Protein AF-A0A5C8WN94-F1 (afdb_monomer_lite)

Structure (mmCIF, N/CA/C/O backbone):
data_AF-A0A5C8WN94-F1
#
_entry.id   AF-A0A5C8WN94-F1
#
loop_
_atom_site.group_PDB
_atom_site.id
_atom_site.type_symbol
_atom_site.label_atom_id
_atom_site.label_alt_id
_atom_site.label_comp_id
_atom_site.label_asym_id
_atom_site.label_entity_id
_atom_site.label_seq_id
_atom_site.pdbx_PDB_ins_code
_atom_site.Cartn_x
_atom_site.Cartn_y
_atom_site.Cartn_z
_atom_site.occupancy
_atom_site.B_iso_or_equiv
_atom_site.auth_seq_id
_atom_site.auth_comp_id
_atom_site.auth_asym_id
_atom_site.auth_atom_id
_atom_site.pdbx_PDB_model_num
ATOM 1 N N . MET A 1 1 ? 22.933 46.173 3.965 1.00 43.16 1 MET A N 1
ATOM 2 C CA . MET A 1 1 ? 22.631 44.735 4.126 1.00 43.16 1 MET A CA 1
ATOM 3 C C . MET A 1 1 ? 22.508 44.136 2.726 1.00 43.16 1 MET A C 1
ATOM 5 O O . MET A 1 1 ? 21.417 44.078 2.178 1.00 43.16 1 MET A O 1
ATOM 9 N N . THR A 1 2 ? 23.636 43.843 2.081 1.00 45.03 2 THR A N 1
ATOM 10 C CA . THR A 1 2 ? 23.713 43.349 0.696 1.00 45.03 2 THR A CA 1
ATOM 11 C C . THR A 1 2 ? 23.508 41.835 0.674 1.00 45.03 2 THR A C 1
ATOM 13 O O . THR A 1 2 ? 24.357 41.084 1.142 1.00 45.03 2 THR A O 1
ATOM 16 N N . SER A 1 3 ? 22.371 41.377 0.149 1.00 53.19 3 SER A N 1
ATOM 17 C CA . SER A 1 3 ? 22.145 39.960 -0.151 1.00 53.19 3 SER A CA 1
ATOM 18 C C . SER A 1 3 ? 22.774 39.621 -1.502 1.00 53.19 3 SER A C 1
ATOM 20 O O . SER A 1 3 ? 22.189 39.889 -2.551 1.00 53.19 3 SER A O 1
ATOM 22 N N . GLU A 1 4 ? 23.973 39.042 -1.470 1.00 56.38 4 GLU A N 1
ATOM 23 C CA . GLU A 1 4 ? 24.626 38.441 -2.635 1.00 56.38 4 GLU A CA 1
ATOM 24 C C . GLU A 1 4 ? 23.786 37.263 -3.154 1.00 56.38 4 GLU A C 1
ATOM 26 O O . GLU A 1 4 ? 23.609 36.247 -2.478 1.00 56.38 4 GLU A O 1
ATOM 31 N N . ARG A 1 5 ? 23.228 37.399 -4.363 1.00 62.06 5 ARG A N 1
ATOM 32 C CA . ARG A 1 5 ? 22.588 36.288 -5.078 1.00 62.06 5 ARG A CA 1
ATOM 33 C C . ARG A 1 5 ? 23.687 35.404 -5.656 1.00 62.06 5 ARG A C 1
ATOM 35 O O . ARG A 1 5 ? 24.459 35.864 -6.491 1.00 62.06 5 ARG A O 1
ATOM 42 N N . GLN A 1 6 ? 23.749 34.145 -5.227 1.00 65.69 6 GLN A N 1
ATOM 43 C CA . GLN A 1 6 ? 24.734 33.199 -5.751 1.00 65.69 6 GLN A CA 1
ATOM 44 C C . GLN A 1 6 ? 24.573 33.008 -7.270 1.00 65.69 6 GLN A C 1
ATOM 46 O O . GLN A 1 6 ? 23.440 32.848 -7.739 1.00 65.69 6 GLN A O 1
ATOM 51 N N . PRO A 1 7 ? 25.671 33.009 -8.050 1.00 64.56 7 PRO A N 1
ATOM 52 C CA . PRO A 1 7 ? 25.594 32.814 -9.490 1.00 64.56 7 PRO A CA 1
ATOM 53 C C . PRO A 1 7 ? 25.216 31.365 -9.821 1.00 64.56 7 PRO A C 1
ATOM 55 O O . PRO A 1 7 ? 25.710 30.411 -9.217 1.00 64.56 7 PRO A O 1
ATOM 58 N N . LEU A 1 8 ? 24.332 31.203 -10.808 1.00 60.56 8 LEU A N 1
ATOM 59 C CA . LEU A 1 8 ? 23.951 29.905 -11.356 1.00 60.56 8 LEU A CA 1
ATOM 60 C C . LEU A 1 8 ? 25.172 29.290 -12.048 1.00 60.56 8 LEU A C 1
ATOM 62 O O . LEU A 1 8 ? 25.555 29.711 -13.137 1.00 60.56 8 LEU A O 1
ATOM 66 N N . THR A 1 9 ? 25.804 28.311 -11.403 1.00 70.88 9 THR A N 1
ATOM 67 C CA . THR A 1 9 ? 26.926 27.582 -11.999 1.00 70.88 9 THR A CA 1
ATOM 68 C C . THR A 1 9 ? 26.445 26.745 -13.183 1.00 70.88 9 THR A C 1
ATOM 70 O O . THR A 1 9 ? 25.346 26.178 -13.172 1.00 70.88 9 THR A O 1
ATOM 73 N N . SER A 1 10 ? 27.260 26.718 -14.238 1.00 69.94 10 SER A N 1
ATOM 74 C CA . SER A 1 10 ? 26.904 26.121 -15.523 1.00 69.94 10 SER A CA 1
ATOM 75 C C . SER A 1 10 ? 26.695 24.603 -15.415 1.00 69.94 10 SER A C 1
ATOM 77 O O . SER A 1 10 ? 27.286 23.924 -14.573 1.00 69.94 10 SER A O 1
ATOM 79 N N . LEU A 1 11 ? 25.862 24.032 -16.291 1.00 65.44 11 LEU A N 1
ATOM 80 C CA . LEU A 1 11 ? 25.681 22.575 -16.376 1.00 65.44 11 LEU A CA 1
ATOM 81 C C . LEU A 1 11 ? 27.005 21.843 -16.650 1.00 65.44 11 LEU A C 1
ATOM 83 O O . LEU A 1 11 ? 27.206 20.739 -16.142 1.00 65.44 11 LEU A O 1
ATOM 87 N N . SER A 1 12 ? 27.917 22.481 -17.385 1.00 66.88 12 SER A N 1
ATOM 88 C CA . SER A 1 12 ? 29.252 21.968 -17.694 1.00 66.88 12 SER A CA 1
ATOM 89 C C . SER A 1 12 ? 30.096 21.731 -16.436 1.00 66.88 12 SER A C 1
ATOM 91 O O . SER A 1 12 ? 30.746 20.692 -16.336 1.00 66.88 12 SER A O 1
ATOM 93 N N . ASP A 1 13 ? 30.003 22.605 -15.426 1.00 65.94 13 ASP A N 1
ATOM 94 C CA . ASP A 1 13 ? 30.665 22.414 -14.123 1.00 65.94 13 ASP A CA 1
ATOM 95 C C . ASP A 1 13 ? 30.135 21.184 -13.373 1.00 65.94 13 ASP A C 1
ATOM 97 O O . ASP A 1 13 ? 30.893 20.418 -12.770 1.00 65.94 13 ASP A O 1
ATOM 101 N N . ARG A 1 14 ? 28.818 20.945 -13.430 1.00 64.62 14 ARG A N 1
ATOM 102 C CA . ARG A 1 14 ? 28.210 19.761 -12.796 1.00 64.62 14 ARG A CA 1
ATOM 103 C C . ARG A 1 14 ? 28.616 18.464 -13.486 1.00 64.62 14 ARG A C 1
ATOM 105 O O . ARG A 1 14 ? 28.769 17.444 -12.816 1.00 64.62 14 ARG A O 1
ATOM 112 N N . LEU A 1 15 ? 28.769 18.497 -14.807 1.00 66.81 15 LEU A N 1
ATOM 113 C CA . LEU A 1 15 ? 29.185 17.345 -15.604 1.00 66.81 15 LEU A CA 1
ATOM 114 C C . LEU A 1 15 ? 30.659 17.003 -15.361 1.00 66.81 15 LEU A C 1
ATOM 116 O O . LEU A 1 15 ? 30.967 15.830 -15.173 1.00 66.81 15 LEU A O 1
ATOM 120 N N . ALA A 1 16 ? 31.541 18.000 -15.244 1.00 64.38 16 ALA A N 1
ATOM 121 C CA . ALA A 1 16 ? 32.955 17.780 -14.930 1.00 64.38 16 ALA A CA 1
ATOM 122 C C . ALA A 1 16 ? 33.151 17.090 -13.568 1.00 64.38 16 ALA A C 1
ATOM 124 O O . ALA A 1 16 ? 33.947 16.162 -13.441 1.00 64.38 16 ALA A O 1
ATOM 125 N N . ARG A 1 17 ? 32.342 17.449 -12.563 1.00 60.97 17 ARG A N 1
ATOM 126 C CA . ARG A 1 17 ? 32.377 16.803 -11.239 1.00 60.97 17 ARG A CA 1
ATOM 127 C C . ARG A 1 17 ? 31.903 15.342 -11.245 1.00 60.97 17 ARG A C 1
ATOM 129 O O . ARG A 1 17 ? 32.169 14.612 -10.296 1.00 60.97 17 ARG A O 1
ATOM 136 N N . LYS A 1 18 ? 31.201 14.908 -12.295 1.00 58.47 18 LYS A N 1
ATOM 137 C CA . LYS A 1 18 ? 30.650 13.550 -12.442 1.00 58.47 18 LYS A CA 1
ATOM 138 C C . LYS A 1 18 ? 31.652 12.558 -13.063 1.00 58.47 18 LYS A C 1
ATOM 140 O O . LYS A 1 18 ? 31.372 11.366 -13.053 1.00 58.47 18 LYS A O 1
ATOM 145 N N . VAL A 1 19 ? 32.779 13.026 -13.614 1.00 55.88 19 VAL A N 1
ATOM 146 C CA . VAL A 1 19 ? 33.674 12.224 -14.484 1.00 55.88 19 VAL A CA 1
ATOM 147 C C . VAL A 1 19 ? 34.986 11.798 -13.799 1.00 55.88 19 VAL A C 1
ATOM 149 O O . VAL A 1 19 ? 35.844 11.202 -14.435 1.00 55.88 19 VAL A O 1
ATOM 152 N N . ALA A 1 20 ? 35.143 12.001 -12.490 1.00 48.41 20 ALA A N 1
ATOM 153 C CA . ALA A 1 20 ? 36.270 11.427 -11.746 1.00 48.41 20 ALA A CA 1
ATOM 154 C C . ALA A 1 20 ? 35.857 10.141 -10.993 1.00 48.41 20 ALA A C 1
ATOM 156 O O . ALA A 1 20 ? 35.000 10.218 -10.109 1.00 48.41 20 ALA A O 1
ATOM 157 N N . PRO A 1 21 ? 36.458 8.973 -11.299 1.00 49.03 21 PRO A N 1
ATOM 158 C CA . PRO A 1 21 ? 36.461 7.808 -10.407 1.00 49.03 21 PRO A CA 1
ATOM 159 C C . PRO A 1 21 ? 37.897 7.287 -10.130 1.00 49.03 21 PRO A C 1
ATOM 161 O O . PRO A 1 21 ? 38.805 7.575 -10.907 1.00 49.03 21 PRO A O 1
ATOM 164 N N . PRO A 1 22 ? 38.105 6.363 -9.174 1.00 54.84 22 PRO A N 1
ATOM 165 C CA . PRO A 1 22 ? 37.711 6.394 -7.760 1.00 54.84 22 PRO A CA 1
ATOM 166 C C . PRO A 1 22 ? 38.892 5.988 -6.834 1.00 54.84 22 PRO A C 1
ATOM 168 O O . PRO A 1 22 ? 39.662 5.098 -7.177 1.00 54.84 22 PRO A O 1
ATOM 171 N N . GLU A 1 23 ? 38.997 6.534 -5.618 1.00 45.28 23 GLU A N 1
ATOM 172 C CA . GLU A 1 23 ? 39.889 5.972 -4.584 1.00 45.28 23 GLU A CA 1
ATOM 173 C C . GLU A 1 23 ? 39.094 5.548 -3.338 1.00 45.28 23 GLU A C 1
ATOM 175 O O . GLU A 1 23 ? 38.524 6.363 -2.617 1.00 45.28 23 GLU A O 1
ATOM 180 N N . THR A 1 24 ? 39.068 4.224 -3.163 1.00 45.12 24 THR A N 1
ATOM 181 C CA . THR A 1 24 ? 39.225 3.480 -1.903 1.00 45.12 24 THR A CA 1
ATOM 182 C C . THR A 1 24 ? 38.103 3.525 -0.856 1.00 45.12 24 THR A C 1
ATOM 184 O O . THR A 1 24 ? 37.947 4.448 -0.066 1.00 45.12 24 THR A O 1
ATOM 187 N N . GLU A 1 25 ? 37.364 2.412 -0.841 1.00 50.00 25 GLU A N 1
ATOM 188 C CA . GLU A 1 25 ? 36.921 1.641 0.328 1.00 50.00 25 GLU A CA 1
ATOM 189 C C . GLU A 1 25 ? 36.533 2.394 1.612 1.00 50.00 25 GLU A C 1
ATOM 191 O O . GLU A 1 25 ? 37.348 2.689 2.482 1.00 50.00 25 GLU A O 1
ATOM 196 N N . LYS A 1 26 ? 35.222 2.440 1.861 1.00 41.75 26 LYS A N 1
ATOM 197 C CA . LYS A 1 26 ? 34.698 1.897 3.118 1.00 41.75 26 LYS A CA 1
ATOM 198 C C . LYS A 1 26 ? 33.306 1.348 2.870 1.00 41.75 26 LYS A C 1
ATOM 200 O O . LYS A 1 26 ? 32.388 2.084 2.516 1.00 41.75 26 LYS A O 1
ATOM 205 N N . ALA A 1 27 ? 33.164 0.038 3.043 1.00 49.41 27 ALA A N 1
ATOM 206 C CA . ALA A 1 27 ? 31.875 -0.616 3.149 1.00 49.41 27 ALA A CA 1
ATOM 207 C C . ALA A 1 27 ? 31.039 0.133 4.195 1.00 49.41 27 ALA A C 1
ATOM 209 O O . ALA A 1 27 ? 31.304 0.049 5.395 1.00 49.41 27 ALA A O 1
ATOM 210 N N . ALA A 1 28 ? 30.042 0.888 3.739 1.00 46.50 28 ALA A N 1
ATOM 211 C CA . ALA A 1 28 ? 29.013 1.432 4.603 1.00 46.50 28 ALA A CA 1
ATOM 212 C C . ALA A 1 28 ? 28.098 0.272 5.012 1.00 46.50 28 ALA A C 1
ATOM 214 O O . ALA A 1 28 ? 26.996 0.100 4.495 1.00 46.50 28 ALA A O 1
ATOM 215 N N . GLN A 1 29 ? 28.588 -0.555 5.941 1.00 48.97 29 GLN A N 1
ATOM 216 C CA . GLN A 1 29 ? 27.718 -1.284 6.849 1.00 48.97 29 GLN A CA 1
ATOM 217 C C . GLN A 1 29 ? 26.810 -0.232 7.478 1.00 48.97 29 GLN A C 1
ATOM 219 O O . GLN A 1 29 ? 27.247 0.585 8.287 1.00 48.97 29 GLN A O 1
ATOM 224 N N . THR A 1 30 ? 25.554 -0.199 7.044 1.00 49.72 30 THR A N 1
ATOM 225 C CA . THR A 1 30 ? 24.517 0.544 7.751 1.00 49.72 30 THR A CA 1
ATOM 226 C C . THR A 1 30 ? 24.278 -0.220 9.046 1.00 49.72 30 THR A C 1
ATOM 228 O O . THR A 1 30 ? 23.461 -1.136 9.099 1.00 49.72 30 THR A O 1
ATOM 231 N N . ALA A 1 31 ? 25.086 0.080 10.063 1.00 51.50 31 ALA A N 1
ATOM 232 C CA . ALA A 1 31 ? 24.809 -0.331 11.425 1.00 51.50 31 ALA A CA 1
ATOM 233 C C . ALA A 1 31 ? 23.427 0.231 11.798 1.00 51.50 31 ALA A C 1
ATOM 235 O O . ALA A 1 31 ? 23.168 1.407 11.520 1.00 51.50 31 ALA A O 1
ATOM 236 N N . PRO A 1 32 ? 22.515 -0.574 12.366 1.00 54.25 32 PRO A N 1
ATOM 237 C CA . PRO A 1 32 ? 21.283 -0.031 12.903 1.00 54.25 32 PRO A CA 1
ATOM 238 C C . PRO A 1 32 ? 21.669 0.886 14.060 1.00 54.25 32 PRO A C 1
ATOM 240 O O . PRO A 1 32 ? 22.234 0.442 15.055 1.00 54.25 32 PRO A O 1
ATOM 243 N N . ASP A 1 33 ? 21.410 2.175 13.892 1.00 49.00 33 ASP A N 1
ATOM 244 C CA . ASP A 1 33 ? 21.578 3.167 14.940 1.00 49.00 33 ASP A CA 1
ATOM 245 C C . ASP A 1 33 ? 20.645 2.797 16.114 1.00 49.00 33 ASP A C 1
ATOM 247 O O . ASP A 1 33 ? 19.424 2.767 15.921 1.00 49.00 33 ASP A O 1
ATOM 251 N N . PRO A 1 34 ? 21.152 2.467 17.320 1.00 56.88 34 PRO A N 1
ATOM 252 C CA . PRO A 1 34 ? 20.308 2.084 18.445 1.00 56.88 34 PRO A CA 1
ATOM 253 C C . PRO A 1 34 ? 19.803 3.31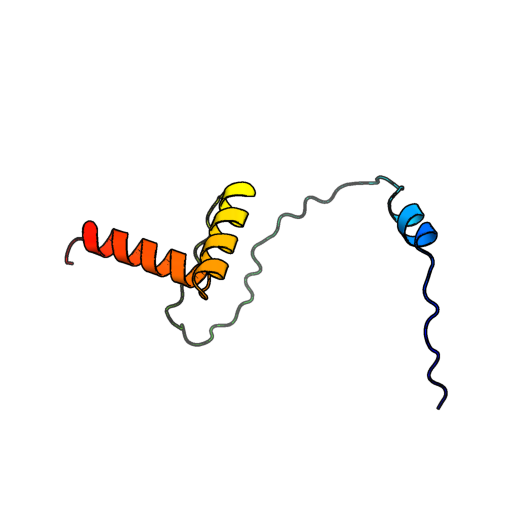0 19.219 1.00 56.88 34 PRO A C 1
ATOM 255 O O . PRO A 1 34 ? 19.460 3.201 20.394 1.00 56.88 34 PRO A O 1
ATOM 258 N N . THR A 1 35 ? 19.740 4.490 18.595 1.00 59.47 35 THR A N 1
ATOM 259 C CA . THR A 1 35 ? 19.187 5.688 19.231 1.00 59.47 35 THR A CA 1
ATOM 260 C C . THR A 1 35 ? 17.852 6.101 18.626 1.00 59.47 35 THR A C 1
ATOM 262 O O . THR A 1 35 ? 17.723 7.093 17.915 1.00 59.47 35 THR A O 1
ATOM 265 N N . LYS A 1 36 ? 16.782 5.389 18.993 1.00 55.38 36 LYS A N 1
ATOM 266 C CA . LYS A 1 36 ? 15.446 6.000 18.993 1.00 55.38 36 LYS A CA 1
ATOM 267 C C . LYS A 1 36 ? 14.696 5.694 20.279 1.00 55.38 36 LYS A C 1
ATOM 269 O O . LYS A 1 36 ? 14.047 4.669 20.427 1.00 55.38 36 LYS A O 1
ATOM 274 N N . ALA A 1 37 ? 14.868 6.651 21.188 1.00 53.56 37 ALA A N 1
ATOM 275 C CA . ALA A 1 37 ? 13.987 7.088 22.259 1.00 53.56 37 ALA A CA 1
ATOM 276 C C . ALA A 1 37 ? 12.729 6.238 22.494 1.00 53.56 37 ALA A C 1
ATOM 278 O O . ALA A 1 37 ? 11.849 6.157 21.636 1.00 53.56 37 ALA A O 1
ATOM 279 N N . ALA A 1 38 ? 12.605 5.735 23.724 1.00 57.84 38 ALA A N 1
ATOM 280 C CA . ALA A 1 38 ? 11.354 5.262 24.297 1.00 57.84 38 ALA A CA 1
ATOM 281 C C . ALA A 1 38 ? 10.328 6.411 24.319 1.00 57.84 38 ALA A C 1
ATOM 283 O O . ALA A 1 38 ? 10.224 7.182 25.270 1.00 57.84 38 ALA A O 1
ATOM 284 N N . LYS A 1 39 ? 9.600 6.559 23.217 1.00 54.72 39 LYS A N 1
ATOM 285 C CA . LYS A 1 39 ? 8.426 7.414 23.067 1.00 54.72 39 LYS A CA 1
ATOM 286 C C . LYS A 1 39 ? 7.247 6.448 23.064 1.00 54.72 39 LYS A C 1
ATOM 288 O O . LYS A 1 39 ? 7.306 5.484 22.306 1.00 54.72 39 LYS A O 1
ATOM 293 N N . GLY A 1 40 ? 6.277 6.654 23.964 1.00 55.44 40 GLY A N 1
ATOM 294 C CA . GLY A 1 40 ? 5.177 5.722 24.264 1.00 55.44 40 GLY A CA 1
ATOM 295 C C . GLY A 1 40 ? 4.756 4.893 23.052 1.00 55.44 40 GLY A C 1
ATOM 296 O O . GLY A 1 40 ? 4.491 5.457 21.991 1.00 55.44 40 GLY A O 1
ATOM 297 N N . SER A 1 41 ? 4.816 3.564 23.185 1.00 62.53 41 SER A N 1
ATOM 298 C CA . SER A 1 41 ? 4.764 2.675 22.028 1.00 62.53 41 SER A CA 1
ATOM 299 C C . SER A 1 41 ? 3.410 2.806 21.348 1.00 62.53 41 SER A C 1
ATOM 301 O O . SER A 1 41 ? 2.403 2.307 21.841 1.00 62.53 41 SER A O 1
ATOM 303 N N . ASP A 1 42 ? 3.397 3.444 20.189 1.00 70.38 42 ASP A N 1
ATOM 304 C CA . ASP A 1 42 ? 2.206 3.658 19.371 1.00 70.38 42 ASP A CA 1
ATOM 305 C C . ASP A 1 42 ? 1.675 2.354 18.733 1.00 70.38 42 ASP A C 1
ATOM 307 O O . ASP A 1 42 ? 1.031 2.371 17.695 1.00 70.38 42 ASP A O 1
ATOM 311 N N . GLY A 1 43 ? 2.047 1.179 19.258 1.00 84.00 43 GLY A N 1
ATOM 312 C CA . GLY A 1 43 ? 1.748 -0.144 18.691 1.00 84.00 43 GLY A CA 1
ATOM 313 C C . GLY A 1 43 ? 2.274 -0.384 17.267 1.00 84.00 43 GLY A C 1
ATOM 314 O O . GLY A 1 43 ? 2.181 -1.497 16.756 1.00 84.00 43 GLY A O 1
ATOM 315 N N . ARG A 1 44 ? 2.833 0.640 16.611 1.00 86.56 44 ARG A N 1
ATOM 316 C CA . ARG A 1 44 ? 3.287 0.607 15.225 1.00 86.56 44 ARG A CA 1
ATOM 317 C C . ARG A 1 44 ? 4.556 -0.228 15.107 1.00 86.56 44 ARG A C 1
ATOM 319 O O . ARG A 1 44 ? 5.568 0.064 15.742 1.00 86.56 44 ARG A O 1
ATOM 326 N N . VAL A 1 45 ? 4.504 -1.233 14.238 1.00 89.56 45 VAL A N 1
ATOM 327 C CA . VAL A 1 45 ? 5.637 -2.094 13.885 1.00 89.56 45 VAL A CA 1
ATOM 328 C C . VAL A 1 45 ? 6.076 -1.768 12.462 1.00 89.56 45 VAL A C 1
ATOM 330 O O . VAL A 1 45 ? 5.250 -1.655 11.558 1.00 89.56 45 VAL A O 1
ATOM 333 N N . GLN A 1 46 ? 7.382 -1.611 12.249 1.00 92.06 46 GLN A N 1
ATOM 334 C CA . GLN A 1 46 ? 7.938 -1.420 10.912 1.00 92.06 46 GLN A CA 1
ATOM 335 C C . GLN A 1 46 ? 8.115 -2.772 10.212 1.00 92.06 46 GLN A C 1
ATOM 337 O O . GLN A 1 46 ? 8.746 -3.676 10.755 1.00 92.06 46 GLN A O 1
ATOM 342 N N . ILE A 1 47 ? 7.613 -2.888 8.982 1.00 92.06 47 ILE A N 1
ATOM 343 C CA . ILE A 1 47 ? 7.791 -4.067 8.126 1.00 92.06 47 ILE A CA 1
ATOM 344 C C . ILE A 1 47 ? 8.714 -3.685 6.964 1.00 92.06 47 ILE A C 1
ATOM 346 O O . ILE A 1 47 ? 8.442 -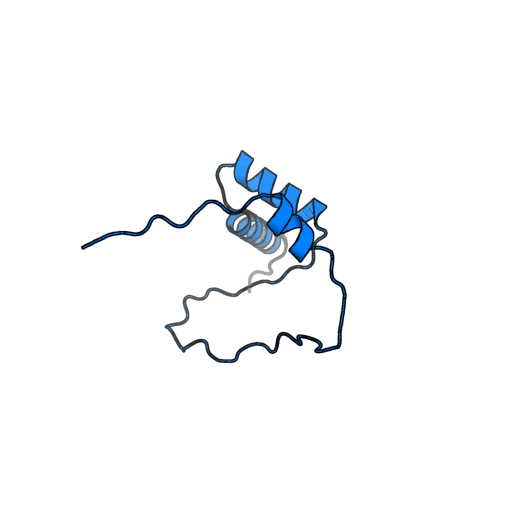2.732 6.234 1.00 92.06 47 ILE A O 1
ATOM 350 N N . ILE A 1 48 ? 9.811 -4.426 6.788 1.00 94.44 48 ILE A N 1
ATOM 351 C CA . ILE A 1 48 ? 10.753 -4.247 5.676 1.00 94.44 48 ILE A CA 1
ATOM 352 C C . ILE A 1 48 ? 10.575 -5.415 4.704 1.00 94.44 48 ILE A C 1
ATOM 354 O O . ILE A 1 48 ? 10.733 -6.572 5.084 1.00 94.44 48 ILE A O 1
ATOM 358 N N . VAL A 1 49 ? 10.267 -5.109 3.441 1.00 95.12 49 VAL A N 1
ATOM 359 C CA . VAL A 1 49 ? 9.990 -6.101 2.390 1.00 95.12 49 VAL A CA 1
ATOM 360 C C . VAL A 1 49 ? 11.010 -5.962 1.266 1.00 95.12 49 VAL A C 1
ATOM 362 O O . VAL A 1 49 ? 11.377 -4.852 0.875 1.00 95.12 49 VAL A O 1
ATOM 365 N N . ARG A 1 50 ? 11.463 -7.093 0.720 1.00 97.00 50 ARG A N 1
ATOM 366 C CA . ARG A 1 50 ? 12.269 -7.121 -0.504 1.00 97.00 50 ARG A CA 1
ATOM 367 C C . ARG A 1 50 ? 11.339 -7.178 -1.710 1.00 97.00 50 ARG A C 1
ATOM 369 O O . ARG A 1 50 ? 10.494 -8.058 -1.786 1.00 97.00 50 ARG A O 1
ATOM 376 N N . MET A 1 51 ? 11.519 -6.251 -2.639 1.00 95.56 51 MET A N 1
ATOM 377 C CA . MET A 1 51 ? 10.776 -6.183 -3.895 1.00 95.56 51 MET A CA 1
ATOM 378 C C . MET A 1 51 ? 11.690 -5.652 -4.995 1.00 95.56 51 MET A C 1
ATOM 380 O O . MET A 1 51 ? 12.636 -4.902 -4.730 1.00 95.56 51 MET A O 1
ATOM 384 N N . THR A 1 52 ? 11.405 -6.025 -6.233 1.00 98.25 52 THR A N 1
ATOM 385 C CA . THR A 1 52 ? 12.072 -5.470 -7.407 1.00 98.25 52 THR A CA 1
ATOM 386 C C . THR A 1 52 ? 11.717 -3.984 -7.583 1.00 98.25 52 THR A C 1
ATOM 388 O O . THR A 1 52 ? 10.679 -3.509 -7.104 1.00 98.25 52 THR A O 1
ATOM 391 N N . PRO A 1 53 ? 12.542 -3.200 -8.303 1.00 97.56 53 PRO A N 1
ATOM 392 C CA . PRO A 1 53 ? 12.209 -1.808 -8.610 1.00 97.56 53 PRO A CA 1
ATOM 393 C C . PRO A 1 53 ? 10.901 -1.658 -9.401 1.00 97.56 53 PRO A C 1
ATOM 395 O O . PRO A 1 53 ? 10.191 -0.668 -9.217 1.00 97.56 53 PRO A O 1
ATOM 398 N N . ALA A 1 54 ? 10.589 -2.635 -10.261 1.00 97.69 54 ALA A N 1
ATOM 399 C CA . ALA A 1 54 ? 9.366 -2.664 -11.055 1.00 97.69 54 ALA A CA 1
ATOM 400 C C . ALA A 1 54 ? 8.126 -2.832 -10.166 1.00 97.69 54 ALA A C 1
ATOM 402 O O . ALA A 1 54 ? 7.204 -2.024 -10.259 1.00 97.69 54 ALA A O 1
ATOM 403 N N . GLU A 1 55 ? 8.143 -3.796 -9.242 1.00 97.38 55 GLU A N 1
ATOM 404 C CA . GLU A 1 55 ? 7.057 -4.012 -8.275 1.00 97.38 55 GLU A CA 1
ATOM 405 C C . GLU A 1 55 ? 6.851 -2.790 -7.379 1.00 97.38 55 GLU A C 1
ATOM 407 O O . GLU A 1 55 ? 5.723 -2.342 -7.189 1.00 97.38 55 GLU A O 1
ATOM 412 N N . ARG A 1 56 ? 7.939 -2.173 -6.897 1.00 96.69 56 ARG A N 1
ATOM 413 C CA . ARG A 1 56 ? 7.850 -0.945 -6.094 1.00 96.69 56 ARG A CA 1
ATOM 414 C C . ARG A 1 56 ? 7.182 0.196 -6.861 1.00 96.69 56 ARG A C 1
ATOM 416 O O . ARG A 1 56 ? 6.399 0.952 -6.287 1.00 96.69 56 ARG A O 1
ATOM 423 N N . LYS A 1 57 ? 7.515 0.355 -8.148 1.00 97.62 57 LYS A N 1
ATOM 424 C CA . LYS A 1 57 ? 6.909 1.379 -9.009 1.00 97.62 57 LYS A CA 1
ATOM 425 C C . LYS A 1 57 ? 5.426 1.087 -9.236 1.00 97.62 57 LYS A C 1
ATOM 427 O O . LYS A 1 57 ? 4.624 2.006 -9.111 1.00 97.62 57 LYS A O 1
ATOM 432 N N . ALA A 1 58 ? 5.075 -0.167 -9.513 1.00 97.69 58 ALA A N 1
ATOM 433 C CA . ALA A 1 58 ? 3.691 -0.591 -9.697 1.00 97.69 58 ALA A CA 1
ATOM 434 C C . ALA A 1 58 ? 2.851 -0.350 -8.434 1.00 97.69 58 ALA A C 1
ATOM 436 O O . ALA A 1 58 ? 1.812 0.293 -8.517 1.00 97.69 58 ALA A O 1
ATOM 437 N N . LEU A 1 59 ? 3.342 -0.753 -7.255 1.00 96.88 59 LEU A N 1
ATOM 438 C CA . LEU A 1 59 ? 2.654 -0.525 -5.979 1.00 96.88 59 LEU A CA 1
ATOM 439 C C . LEU A 1 59 ? 2.404 0.967 -5.720 1.00 96.88 59 LEU A C 1
ATOM 441 O O . LEU A 1 59 ? 1.328 1.353 -5.270 1.00 96.88 59 LEU A O 1
ATOM 445 N N . ARG A 1 60 ? 3.388 1.819 -6.029 1.00 96.69 60 ARG A N 1
ATOM 446 C CA . ARG A 1 60 ? 3.230 3.270 -5.894 1.00 96.69 60 ARG A CA 1
ATOM 447 C C . ARG A 1 60 ? 2.212 3.832 -6.882 1.00 96.69 60 ARG A C 1
ATOM 449 O O . ARG A 1 60 ? 1.466 4.722 -6.498 1.00 96.69 60 ARG A O 1
ATOM 456 N N . GLN A 1 61 ? 2.192 3.340 -8.118 1.00 98.06 61 GLN A N 1
ATOM 457 C CA . GLN A 1 61 ? 1.218 3.783 -9.112 1.00 98.06 61 GLN A CA 1
ATOM 458 C C . GLN A 1 61 ? -0.205 3.427 -8.674 1.00 98.06 61 GLN A C 1
ATOM 460 O O . GLN A 1 61 ? -1.048 4.309 -8.631 1.00 98.06 61 GLN A O 1
ATOM 465 N N . ILE A 1 62 ? -0.430 2.189 -8.220 1.00 97.81 62 ILE A N 1
ATOM 466 C CA . ILE A 1 62 ? -1.731 1.746 -7.696 1.00 97.81 62 ILE A CA 1
ATOM 467 C C . ILE A 1 62 ? -2.183 2.630 -6.528 1.00 97.81 62 ILE A C 1
ATOM 469 O O . ILE A 1 62 ? -3.346 3.010 -6.457 1.00 97.81 62 ILE A O 1
ATOM 473 N N . ALA A 1 63 ? -1.264 2.987 -5.625 1.00 97.81 63 ALA A N 1
ATOM 474 C CA . ALA A 1 63 ? -1.582 3.880 -4.516 1.00 97.81 63 ALA A CA 1
ATOM 475 C C . ALA A 1 63 ? -2.036 5.269 -4.993 1.00 97.81 63 ALA A C 1
ATOM 477 O O . ALA A 1 63 ? -2.980 5.815 -4.434 1.00 97.81 63 ALA A O 1
ATOM 478 N N . LEU A 1 64 ? -1.391 5.822 -6.026 1.00 97.94 64 LEU A N 1
ATOM 479 C CA . LEU A 1 64 ? -1.788 7.103 -6.617 1.00 97.94 64 LEU A CA 1
ATOM 480 C C . LEU A 1 64 ? -3.146 7.008 -7.314 1.00 97.94 64 LEU A C 1
ATOM 482 O O . LEU A 1 64 ? -3.977 7.884 -7.121 1.00 97.94 64 LEU A O 1
ATOM 486 N N . ASP A 1 65 ? -3.380 5.941 -8.076 1.00 98.06 65 ASP A N 1
ATOM 487 C CA . ASP A 1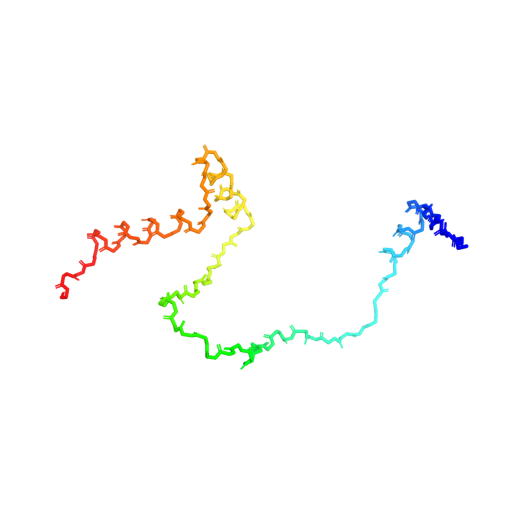 65 ? -4.628 5.743 -8.821 1.00 98.06 65 ASP A CA 1
ATOM 488 C C . ASP A 1 65 ? -5.845 5.571 -7.891 1.00 98.06 65 ASP A C 1
ATOM 490 O O . ASP A 1 65 ? -6.978 5.814 -8.298 1.00 98.06 65 ASP A O 1
ATOM 494 N N . GLN A 1 66 ? -5.616 5.139 -6.646 1.00 97.06 66 GLN A N 1
ATOM 495 C CA . GLN A 1 66 ? -6.642 4.925 -5.620 1.00 97.06 66 GLN A CA 1
ATOM 496 C C . GLN A 1 66 ? -6.673 6.028 -4.547 1.00 97.06 66 GLN A C 1
ATOM 498 O O . GLN A 1 66 ? -7.299 5.831 -3.505 1.00 97.06 66 GLN A O 1
ATOM 503 N N . ASP A 1 67 ? -5.970 7.148 -4.759 1.00 97.44 67 ASP A N 1
ATOM 504 C CA . ASP A 1 67 ? -5.860 8.263 -3.803 1.00 97.44 67 ASP A CA 1
ATOM 505 C C . ASP A 1 67 ? -5.488 7.811 -2.373 1.00 97.44 67 ASP A C 1
ATOM 507 O O . ASP A 1 67 ? -5.989 8.312 -1.364 1.00 97.44 67 ASP A O 1
ATOM 511 N N . THR A 1 68 ? -4.588 6.831 -2.272 1.00 97.44 68 THR A N 1
ATOM 512 C CA . THR A 1 68 ? -4.166 6.206 -1.014 1.00 97.44 68 THR A CA 1
ATOM 513 C C . THR A 1 68 ? -2.639 6.153 -0.892 1.00 97.44 68 THR A C 1
ATOM 515 O O . THR A 1 68 ? -1.886 6.727 -1.681 1.00 97.44 68 THR A O 1
ATOM 518 N N . THR A 1 69 ? -2.137 5.474 0.139 1.00 97.62 69 THR A N 1
ATOM 519 C CA . THR A 1 69 ? -0.702 5.260 0.347 1.00 97.62 69 THR A CA 1
ATOM 520 C C . THR A 1 69 ? -0.335 3.793 0.173 1.00 97.62 69 THR A C 1
ATOM 522 O O . THR A 1 69 ? -1.107 2.893 0.497 1.00 97.62 69 THR A O 1
ATOM 525 N N . ALA A 1 70 ? 0.896 3.532 -0.273 1.00 94.44 70 ALA A N 1
ATOM 526 C CA . ALA A 1 70 ? 1.423 2.169 -0.349 1.00 94.44 70 ALA A CA 1
ATOM 527 C C . ALA A 1 70 ? 1.412 1.457 1.019 1.00 94.44 70 ALA A C 1
ATOM 529 O O . ALA A 1 70 ? 1.274 0.238 1.071 1.00 94.44 70 ALA A O 1
ATOM 530 N N . GLN A 1 71 ? 1.532 2.214 2.119 1.00 95.12 71 GLN A N 1
ATOM 531 C CA . GLN A 1 71 ? 1.401 1.678 3.471 1.00 95.12 71 GLN A CA 1
ATOM 532 C C . GLN A 1 71 ? -0.030 1.202 3.742 1.00 95.12 71 GLN A C 1
ATOM 534 O O . GLN A 1 71 ? -0.199 0.068 4.170 1.00 95.12 71 GLN A O 1
ATOM 539 N N . ALA A 1 72 ? -1.044 2.023 3.453 1.00 96.25 72 ALA A N 1
ATOM 540 C CA . ALA A 1 72 ? -2.445 1.643 3.640 1.00 96.25 72 ALA A CA 1
ATOM 541 C C . ALA A 1 72 ? -2.812 0.402 2.808 1.00 96.25 72 ALA A C 1
ATOM 543 O O . ALA A 1 72 ? -3.411 -0.531 3.333 1.00 96.25 72 ALA A O 1
ATOM 544 N N . LEU A 1 73 ? -2.347 0.332 1.554 1.00 96.69 73 LEU A N 1
ATOM 545 C CA . LEU A 1 73 ? -2.517 -0.861 0.716 1.00 96.69 73 LEU A CA 1
ATOM 546 C C . LEU A 1 73 ? -1.874 -2.109 1.329 1.00 96.69 73 LEU A C 1
ATOM 548 O O . LEU A 1 73 ? -2.472 -3.184 1.321 1.00 96.69 73 LEU A O 1
ATOM 552 N N . ALA A 1 74 ? -0.655 -1.980 1.858 1.00 95.19 74 ALA A N 1
ATOM 553 C CA . ALA A 1 74 ? 0.027 -3.089 2.511 1.00 95.19 74 ALA A CA 1
ATOM 554 C C . ALA A 1 74 ? -0.697 -3.522 3.798 1.00 95.19 74 ALA A C 1
ATOM 556 O O . ALA A 1 74 ? -0.849 -4.719 4.031 1.00 95.19 74 ALA A O 1
ATOM 557 N N . GLU A 1 75 ? -1.175 -2.576 4.609 1.00 95.00 75 GLU A N 1
ATOM 558 C CA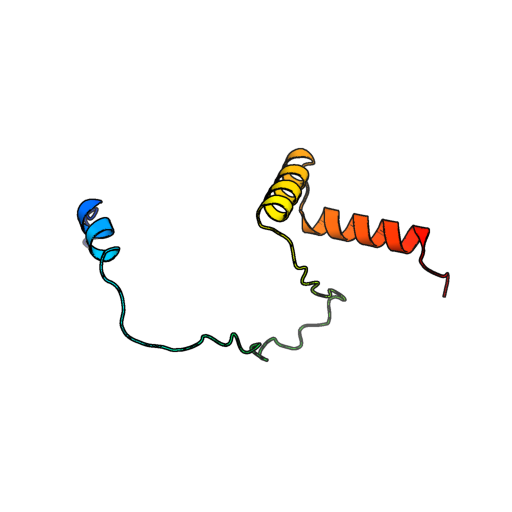 . GLU A 1 75 ? -1.962 -2.860 5.813 1.00 95.00 75 GLU A CA 1
ATOM 559 C C . GLU A 1 75 ? -3.256 -3.607 5.481 1.00 95.00 75 GLU A C 1
ATOM 561 O O . GLU A 1 75 ? -3.559 -4.612 6.123 1.00 95.00 75 GLU A O 1
ATOM 566 N N . ASP A 1 76 ? -3.991 -3.168 4.461 1.00 96.00 76 ASP A N 1
ATOM 567 C CA . ASP A 1 76 ? -5.240 -3.811 4.056 1.00 96.00 76 ASP A CA 1
ATOM 568 C C . ASP A 1 76 ? -5.007 -5.207 3.473 1.00 96.00 76 ASP A C 1
ATOM 570 O O . ASP A 1 76 ? -5.737 -6.140 3.812 1.00 96.00 76 ASP A O 1
ATOM 574 N N . ALA A 1 77 ? -3.944 -5.395 2.684 1.00 95.62 77 ALA A N 1
ATOM 575 C CA . ALA A 1 77 ? -3.547 -6.716 2.202 1.00 95.62 77 ALA A CA 1
ATOM 576 C C . ALA A 1 77 ? -3.188 -7.664 3.360 1.00 95.62 77 ALA A C 1
ATOM 578 O O . ALA A 1 77 ? -3.624 -8.816 3.380 1.00 95.62 77 ALA A O 1
ATOM 579 N N . ILE A 1 78 ? -2.440 -7.182 4.361 1.00 94.31 78 ILE A N 1
ATOM 580 C CA . ILE A 1 78 ? -2.100 -7.964 5.559 1.00 94.31 78 ILE A CA 1
ATOM 581 C C . ILE A 1 78 ? -3.367 -8.310 6.354 1.00 94.31 78 ILE A C 1
ATOM 583 O O . ILE A 1 78 ? -3.551 -9.469 6.731 1.00 94.31 78 ILE A O 1
ATOM 587 N N . ARG A 1 79 ? -4.266 -7.341 6.584 1.00 94.69 79 ARG A N 1
ATOM 588 C CA . ARG A 1 79 ? -5.546 -7.568 7.280 1.00 94.69 79 ARG A CA 1
ATOM 589 C C . ARG A 1 79 ? -6.411 -8.587 6.551 1.00 94.69 79 ARG A C 1
ATOM 591 O O . ARG A 1 79 ? -7.033 -9.422 7.200 1.00 94.69 79 ARG A O 1
ATOM 598 N N . ASP A 1 80 ? -6.448 -8.545 5.223 1.00 96.38 80 ASP A N 1
ATOM 599 C CA . ASP A 1 80 ? -7.214 -9.493 4.421 1.00 96.38 80 ASP A CA 1
ATOM 600 C C . ASP A 1 80 ? -6.657 -10.920 4.534 1.00 96.38 80 ASP A C 1
ATOM 602 O O . ASP A 1 80 ? -7.418 -11.860 4.768 1.00 96.38 80 ASP A O 1
ATOM 606 N N . VAL A 1 81 ? -5.332 -11.088 4.483 1.00 95.75 81 VAL A N 1
ATOM 607 C CA . VAL A 1 81 ? -4.681 -12.389 4.722 1.00 95.75 81 VAL A CA 1
ATOM 608 C C . VAL A 1 81 ? -4.983 -12.903 6.133 1.00 95.75 81 VAL A C 1
ATOM 610 O O . VAL A 1 81 ? -5.396 -14.053 6.289 1.00 95.75 81 VAL A O 1
ATOM 613 N N . LEU A 1 82 ? -4.846 -12.055 7.157 1.00 94.25 82 LEU A N 1
ATOM 614 C CA . LEU A 1 82 ? -5.156 -12.416 8.545 1.00 94.25 82 LEU A CA 1
ATOM 615 C C . LEU A 1 82 ? -6.641 -12.725 8.751 1.00 94.25 82 LEU A C 1
ATOM 617 O O . LEU A 1 82 ? -6.979 -13.588 9.546 1.00 94.25 82 LEU A O 1
ATOM 621 N N . ARG A 1 83 ? -7.551 -12.082 8.024 1.00 93.81 83 ARG A N 1
ATOM 622 C CA . ARG A 1 83 ? -8.978 -12.410 8.092 1.00 93.81 83 ARG A CA 1
ATOM 623 C C . ARG A 1 83 ? -9.286 -13.774 7.473 1.00 93.81 83 ARG A C 1
ATOM 625 O O . ARG A 1 83 ? -10.157 -14.479 7.972 1.00 93.81 83 ARG A O 1
ATOM 632 N N . ARG A 1 84 ? -8.603 -14.135 6.382 1.00 94.00 84 ARG A N 1
ATOM 633 C CA . ARG A 1 84 ? -8.810 -15.407 5.665 1.00 94.00 84 ARG A CA 1
ATOM 634 C C . ARG A 1 84 ? -8.154 -16.598 6.362 1.00 94.00 84 ARG A C 1
ATOM 636 O O . ARG A 1 84 ? -8.693 -17.698 6.306 1.00 94.00 84 ARG A O 1
ATOM 643 N N . HIS A 1 85 ? -6.997 -16.381 6.986 1.00 94.06 85 HIS A N 1
ATOM 644 C CA . HIS A 1 85 ? -6.143 -17.452 7.513 1.00 94.06 85 HIS A CA 1
ATOM 645 C C . HIS A 1 85 ? -5.822 -17.321 9.003 1.00 94.06 85 HIS A C 1
ATOM 647 O O . HIS A 1 85 ? -5.250 -18.238 9.585 1.00 94.06 85 HIS A O 1
ATOM 653 N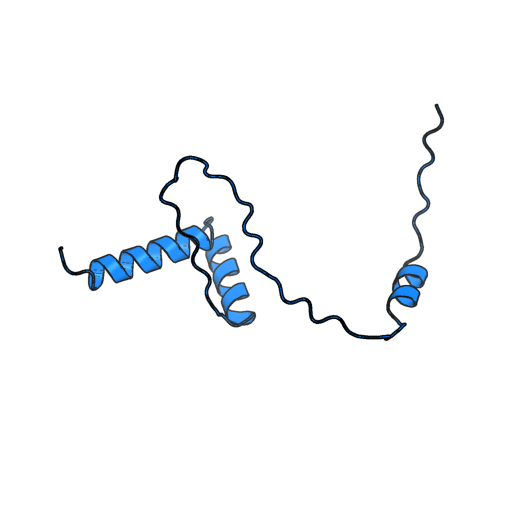 N . GLY A 1 86 ? -6.155 -16.195 9.630 1.00 82.69 86 GLY A N 1
ATOM 654 C CA . GLY A 1 86 ? -5.92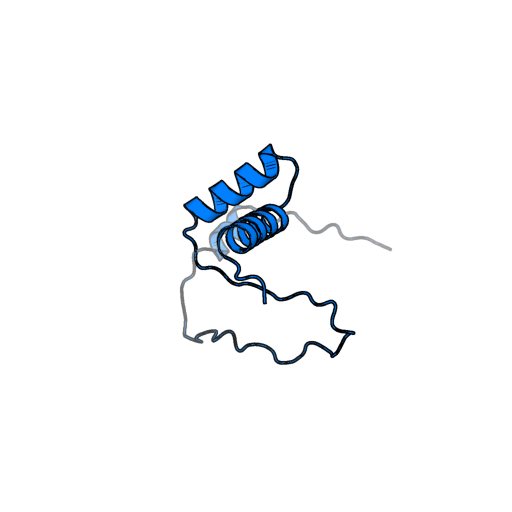6 -15.988 11.051 1.00 82.69 86 GLY A CA 1
ATOM 655 C C . GLY A 1 86 ? -6.810 -16.920 11.859 1.00 82.69 86 GLY A C 1
ATOM 656 O O . GLY A 1 86 ? -8.039 -16.856 11.801 1.00 82.69 86 GLY A O 1
ATOM 657 N N . HIS A 1 87 ? -6.174 -17.799 12.622 1.00 71.56 87 HIS A N 1
ATOM 658 C CA . HIS A 1 87 ? -6.862 -18.571 13.639 1.00 71.56 87 HIS A CA 1
ATOM 659 C C . HIS A 1 87 ? -7.438 -17.594 14.669 1.00 71.56 87 HIS A C 1
ATOM 661 O O . HIS A 1 87 ? -6.733 -16.699 15.133 1.00 71.56 87 HIS A O 1
ATOM 667 N N . LYS A 1 88 ? -8.723 -17.753 15.012 1.00 63.75 88 LYS A N 1
ATOM 668 C CA . LYS A 1 88 ? -9.304 -17.104 16.191 1.00 63.75 88 LYS A CA 1
ATOM 669 C C . LYS A 1 88 ? -8.571 -17.654 17.416 1.00 63.75 88 LYS A C 1
ATOM 671 O O . LYS A 1 88 ? -8.925 -18.727 17.895 1.00 63.75 88 LYS A O 1
ATOM 676 N N . THR A 1 89 ? -7.509 -16.982 17.838 1.00 56.38 89 THR A N 1
ATOM 677 C CA . THR A 1 89 ? -6.984 -17.093 19.203 1.00 56.38 89 THR A CA 1
ATOM 678 C C . THR A 1 89 ? -7.955 -16.465 20.179 1.00 56.38 89 THR A C 1
ATOM 680 O O . THR A 1 89 ? -8.494 -15.387 19.836 1.00 56.38 89 THR A O 1
#

pLDDT: mean 75.83, std 20.09, range [41.75, 98.25]

Secondary structure (DSSP, 8-state):
----PPP---HHHHHHTTS-----------------------S---------HHHHHHHHHHHHHTTS-HHHHHHHHHHHHHHHH----

Foldseek 3Di:
DDDDDDDDDDPVVVVVVVPDDDDDDDPPPVDPDPDDDPDPCPVDDDDDDDDDPVVVVVLQVVCVVVVHDSVVVVVVVVVVCCVVPPDPD

Radius of gyration: 23.09 Å; chains: 1; bounding box: 49×63×42 Å

Sequence (89 aa):
MTSERQPLTSLSDRLARKVAPPETEKAAQTAPDPTKAAKGSDGRVQIIVRMTPAERKALRQIALDQDTTAQALAEDAIRDVLRRHGHKT